Protein AF-A0A9D4BHM3-F1 (afdb_monomer_lite)

InterPro domains:
  IPR035899 Dbl homology (DH) domain superfamily [G3DSA:1.20.900.10] (1-81)

pLDDT: mean 81.88, std 9.08, range [49.03, 93.81]

Radius of gyration: 18.52 Å; chains: 1; bounding box: 44×17×47 Å

Secondary structure (DSSP, 8-state):
--HHHHHHHHHHHHHHTTSHHHHHHHHHHHTTT--S-HHHHHHHHHHHHHHHHHHHHHHHHHSPTT-HHHHHHHHHHHHH--

Sequence (82 aa):
MYAYGLERAVATLSQLETRAVFRHFLSRERRHGRSMSLVDFISRPIKHLAALCEIVAAIEETTIPGSRDQRAFSKIVQGALR

Organism: Dreissena polymorpha (NCBI:txid45954)

Structure (mmCIF, N/CA/C/O backbone):
data_AF-A0A9D4BHM3-F1
#
_entry.id   AF-A0A9D4BHM3-F1
#
loop_
_atom_site.group_PDB
_atom_site.id
_atom_site.type_symbol
_atom_site.label_atom_id
_atom_site.label_alt_id
_atom_site.label_comp_id
_atom_site.label_asym_id
_atom_site.label_entity_id
_atom_site.label_seq_id
_atom_site.pdbx_PDB_ins_code
_atom_site.Cartn_x
_atom_site.Cartn_y
_atom_site.Cartn_z
_atom_site.occupancy
_atom_site.B_iso_or_equiv
_atom_site.auth_seq_id
_atom_site.auth_comp_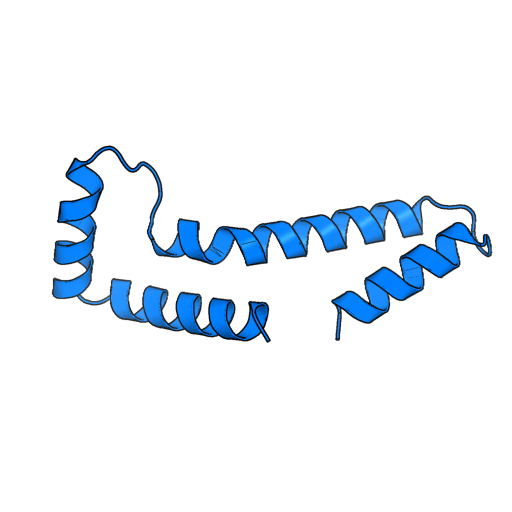id
_atom_site.auth_asym_id
_atom_site.auth_atom_id
_atom_site.pdbx_PDB_model_num
ATOM 1 N N . MET A 1 1 ? 9.196 6.888 6.510 1.00 59.91 1 MET A N 1
ATOM 2 C CA . MET A 1 1 ? 8.711 7.316 7.847 1.00 59.91 1 MET A CA 1
ATOM 3 C C . MET A 1 1 ? 7.186 7.556 7.926 1.00 59.91 1 MET A C 1
ATOM 5 O O . MET A 1 1 ? 6.664 7.504 9.026 1.00 59.91 1 MET A O 1
ATOM 9 N N . TYR A 1 2 ? 6.435 7.722 6.820 1.00 68.44 2 TYR A N 1
ATOM 10 C CA . TYR A 1 2 ? 4.954 7.813 6.842 1.00 68.44 2 TYR A CA 1
ATOM 11 C C . TYR A 1 2 ? 4.241 6.443 6.718 1.00 68.44 2 TYR A C 1
ATOM 13 O O . TYR A 1 2 ? 3.321 6.163 7.479 1.00 68.44 2 TYR A O 1
ATOM 21 N N . ALA A 1 3 ? 4.722 5.548 5.841 1.00 68.94 3 ALA A N 1
ATOM 22 C CA . ALA A 1 3 ? 4.147 4.208 5.632 1.00 68.94 3 ALA A CA 1
ATOM 23 C C . ALA A 1 3 ? 4.183 3.321 6.893 1.00 68.94 3 ALA A C 1
ATOM 25 O O . ALA A 1 3 ? 3.144 2.836 7.322 1.00 68.94 3 ALA A O 1
ATOM 26 N N . TYR A 1 4 ? 5.335 3.223 7.565 1.00 78.19 4 TYR A N 1
ATOM 27 C CA . TYR A 1 4 ? 5.471 2.483 8.831 1.00 78.19 4 TYR A CA 1
ATOM 28 C C . TYR A 1 4 ? 4.514 2.979 9.935 1.00 78.19 4 TYR A C 1
ATOM 30 O O . TYR A 1 4 ? 3.943 2.196 10.693 1.00 78.19 4 TYR A O 1
ATOM 38 N N . GLY A 1 5 ? 4.303 4.298 10.022 1.00 80.12 5 GLY A N 1
ATOM 39 C CA . GLY A 1 5 ? 3.340 4.881 10.958 1.00 80.12 5 GLY A CA 1
ATOM 40 C C . GLY A 1 5 ? 1.900 4.482 10.629 1.00 80.12 5 GLY A C 1
ATOM 41 O O . GLY A 1 5 ? 1.139 4.129 11.530 1.00 80.12 5 GLY A O 1
ATOM 42 N N . LEU A 1 6 ? 1.546 4.478 9.340 1.00 81.06 6 LEU A N 1
ATOM 43 C CA . LEU A 1 6 ? 0.241 4.024 8.865 1.00 81.06 6 LEU A CA 1
ATOM 44 C C . LEU A 1 6 ? 0.032 2.523 9.095 1.00 81.06 6 LEU A C 1
ATOM 46 O O . LEU A 1 6 ? -1.049 2.137 9.524 1.00 81.06 6 LEU A O 1
ATOM 50 N N . GLU A 1 7 ? 1.044 1.681 8.890 1.00 83.00 7 GLU A N 1
ATOM 51 C CA . GLU A 1 7 ? 0.960 0.237 9.154 1.00 83.00 7 GLU A CA 1
ATOM 52 C C . GLU A 1 7 ? 0.677 -0.042 10.632 1.00 83.00 7 GLU A C 1
ATOM 54 O O . GLU A 1 7 ? -0.237 -0.800 10.966 1.00 83.00 7 GLU A O 1
ATOM 59 N N . ARG A 1 8 ? 1.394 0.638 11.538 1.00 86.25 8 ARG A N 1
ATOM 60 C CA . ARG A 1 8 ? 1.123 0.543 12.979 1.00 86.25 8 ARG A CA 1
ATOM 61 C C . ARG A 1 8 ? -0.262 1.068 13.343 1.00 86.25 8 ARG A C 1
ATOM 63 O O . ARG A 1 8 ? -0.921 0.474 14.199 1.00 86.25 8 ARG A O 1
ATOM 70 N N . ALA A 1 9 ? -0.709 2.154 12.713 1.00 84.31 9 ALA A N 1
ATOM 71 C CA . ALA A 1 9 ? -2.048 2.695 12.924 1.00 84.31 9 ALA A CA 1
ATOM 72 C C . ALA A 1 9 ? -3.130 1.705 12.470 1.00 84.31 9 ALA A C 1
ATOM 74 O O . ALA A 1 9 ? -4.052 1.437 13.236 1.00 84.31 9 ALA A O 1
ATOM 75 N N . VAL A 1 10 ? -2.984 1.100 11.287 1.00 85.75 10 VAL A N 1
ATOM 76 C CA . VAL A 1 10 ? -3.885 0.054 10.777 1.00 85.75 10 VAL A CA 1
ATOM 77 C C . VAL A 1 10 ? -3.915 -1.137 11.732 1.00 85.75 10 VAL A C 1
ATOM 79 O O . VAL A 1 10 ? -4.994 -1.536 12.155 1.00 85.75 10 VAL A O 1
ATOM 82 N N . ALA A 1 11 ? -2.757 -1.656 12.152 1.00 86.50 11 ALA A N 1
ATOM 83 C CA . ALA A 1 11 ? -2.689 -2.783 13.085 1.00 86.50 11 ALA A CA 1
ATOM 84 C C . ALA A 1 11 ? -3.379 -2.476 14.426 1.00 86.50 11 ALA A C 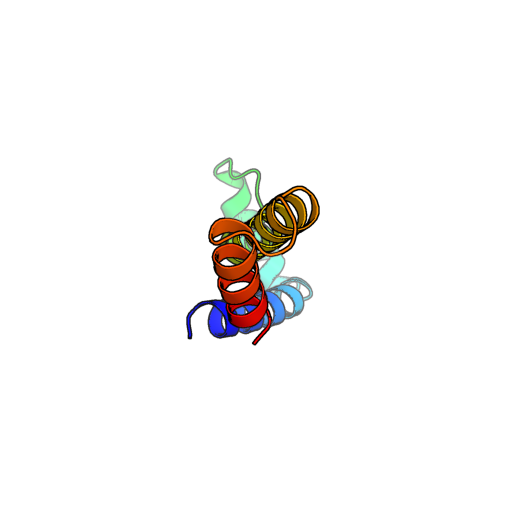1
ATOM 86 O O . ALA A 1 11 ? -4.146 -3.290 14.943 1.00 86.50 11 ALA A O 1
ATOM 87 N N . THR A 1 12 ? -3.149 -1.277 14.967 1.00 87.75 12 THR A N 1
ATOM 88 C CA . THR A 1 12 ? -3.755 -0.828 16.228 1.00 87.75 12 THR A CA 1
ATOM 89 C C . THR A 1 12 ? -5.268 -0.680 16.087 1.00 87.75 12 THR A C 1
ATOM 91 O O . THR A 1 12 ? -6.020 -1.133 16.948 1.00 87.75 12 THR A O 1
ATOM 94 N N . LEU A 1 13 ? -5.736 -0.080 14.992 1.00 85.50 13 LEU A N 1
ATOM 95 C CA . LEU A 1 13 ? -7.161 0.111 14.738 1.00 85.50 13 LEU A CA 1
ATOM 96 C C . LEU A 1 13 ? -7.886 -1.218 14.538 1.00 85.50 13 LEU A C 1
ATOM 98 O O . LEU A 1 13 ? -8.935 -1.406 15.144 1.00 85.50 13 LEU A O 1
ATOM 102 N N . SER A 1 14 ? -7.299 -2.167 13.805 1.00 83.81 14 SER A N 1
ATOM 103 C CA . SER A 1 14 ? -7.853 -3.519 13.652 1.00 83.81 14 SER A CA 1
ATOM 104 C C . SER A 1 14 ? -8.014 -4.234 14.999 1.00 83.81 14 SER A C 1
ATOM 106 O O . SER A 1 14 ? -9.022 -4.896 15.236 1.00 83.81 14 SER A O 1
ATOM 108 N N . GLN A 1 15 ? -7.062 -4.065 15.926 1.00 85.56 15 GLN A N 1
ATOM 109 C CA . GLN A 1 15 ? -7.188 -4.606 17.284 1.00 85.56 15 GLN A CA 1
ATOM 110 C C . GLN A 1 15 ? -8.288 -3.896 18.082 1.00 85.56 15 GLN A C 1
ATOM 112 O O . GLN A 1 15 ? -9.080 -4.549 18.765 1.00 85.56 15 GLN A O 1
ATOM 117 N N . LEU A 1 16 ? -8.373 -2.566 17.994 1.00 85.25 16 LEU A N 1
ATOM 118 C CA . LEU A 1 16 ? -9.385 -1.781 18.703 1.00 85.25 16 LEU A CA 1
ATOM 119 C C . LEU A 1 16 ? -10.802 -2.037 18.177 1.00 85.25 16 LEU A C 1
ATOM 121 O O . LEU A 1 16 ? -11.739 -2.038 18.973 1.00 85.25 16 LEU A O 1
ATOM 125 N N . GLU A 1 17 ? -10.969 -2.332 16.886 1.00 80.06 17 GLU A N 1
ATOM 126 C CA . GLU A 1 17 ? -12.255 -2.707 16.286 1.00 80.06 17 GLU A CA 1
ATOM 127 C C . GLU A 1 17 ? -12.845 -4.000 16.869 1.00 80.06 17 GLU A C 1
ATOM 129 O O . GLU A 1 17 ? -14.057 -4.199 16.808 1.00 80.06 17 GLU A O 1
ATOM 134 N N . THR A 1 18 ? -12.051 -4.847 17.528 1.00 80.75 18 THR A N 1
ATOM 135 C CA . THR A 1 18 ? -12.592 -6.005 18.263 1.00 80.75 18 THR A CA 1
ATOM 136 C C . THR A 1 18 ? -13.338 -5.599 19.544 1.00 80.75 18 THR A C 1
ATOM 138 O O . THR A 1 18 ? -14.199 -6.335 20.035 1.00 80.75 18 THR A O 1
ATOM 141 N N . ARG A 1 19 ? -13.075 -4.400 20.087 1.00 86.06 19 ARG A N 1
ATOM 142 C CA . ARG A 1 19 ? -13.639 -3.927 21.360 1.00 86.06 19 ARG A CA 1
ATOM 143 C C . ARG A 1 19 ? -15.016 -3.294 21.138 1.00 86.06 19 ARG A C 1
ATOM 145 O O . ARG A 1 19 ? -15.176 -2.356 20.359 1.00 86.06 19 ARG A O 1
ATOM 152 N N . ALA A 1 20 ? -16.024 -3.759 21.881 1.00 82.38 20 ALA A N 1
ATOM 153 C CA . ALA A 1 20 ? -17.414 -3.299 21.749 1.00 82.38 20 ALA A CA 1
ATOM 154 C C . ALA A 1 20 ? -17.581 -1.775 21.910 1.00 82.38 20 ALA A C 1
ATOM 156 O O . ALA A 1 20 ? -18.295 -1.152 21.127 1.00 82.38 20 ALA A O 1
ATOM 157 N N . VAL A 1 21 ? -16.869 -1.169 22.867 1.00 84.69 21 VAL A N 1
ATOM 158 C CA . VAL A 1 21 ? -16.898 0.284 23.121 1.00 84.69 21 VAL A CA 1
ATOM 159 C C . VAL A 1 21 ? -16.411 1.077 21.906 1.00 84.69 21 VAL A C 1
ATOM 161 O O . VAL A 1 21 ? -17.031 2.063 21.513 1.00 84.69 21 VAL A O 1
ATOM 164 N N . PHE A 1 22 ? -15.333 0.619 21.268 1.00 83.00 22 PHE A N 1
ATOM 165 C CA . PHE A 1 22 ? -14.753 1.292 20.110 1.00 83.00 22 PHE A CA 1
ATOM 166 C C . PHE A 1 22 ? -15.636 1.141 18.865 1.00 83.00 22 PHE A C 1
ATOM 168 O O . PHE A 1 22 ? -15.885 2.117 18.161 1.00 83.00 22 PHE A O 1
ATOM 175 N N . ARG A 1 23 ? -16.223 -0.045 18.642 1.00 78.06 23 ARG A N 1
ATOM 176 C CA . ARG A 1 23 ? -17.233 -0.233 17.583 1.00 78.06 23 ARG A CA 1
ATOM 177 C C . ARG A 1 23 ? -18.448 0.660 17.780 1.00 78.06 23 ARG A C 1
ATOM 179 O O . ARG A 1 23 ? -18.937 1.240 16.815 1.00 78.06 23 ARG A O 1
ATOM 186 N N . HIS A 1 24 ? -18.926 0.790 19.017 1.00 82.94 24 HIS A N 1
ATOM 187 C CA . HIS A 1 24 ? -20.043 1.676 19.321 1.00 82.94 24 HIS A CA 1
ATOM 188 C C . HIS A 1 24 ? -19.693 3.134 18.995 1.00 82.94 24 HIS A C 1
ATOM 190 O O . HIS A 1 24 ? -20.468 3.798 18.309 1.00 82.94 24 HIS A O 1
ATOM 196 N N . PHE A 1 25 ? -18.500 3.598 19.383 1.00 82.19 25 PHE A N 1
ATOM 197 C CA . PHE A 1 25 ? -17.986 4.919 19.014 1.00 82.19 25 PHE A CA 1
ATOM 198 C C . PHE A 1 25 ? -17.971 5.133 17.488 1.00 82.19 25 PHE A C 1
ATOM 200 O O . PHE A 1 25 ? -18.585 6.081 17.001 1.00 82.19 25 PHE A O 1
ATOM 207 N N . LEU A 1 26 ? -17.389 4.208 16.716 1.00 78.06 26 LEU A N 1
ATOM 208 C CA . LEU A 1 26 ? -17.348 4.295 15.248 1.00 78.06 26 LEU A CA 1
ATOM 209 C C . LEU A 1 26 ? -18.738 4.204 14.590 1.00 78.06 26 LEU A C 1
ATOM 211 O O . LEU A 1 26 ? -18.979 4.799 13.541 1.00 78.06 26 LEU A O 1
ATOM 215 N N . SER A 1 27 ? -19.682 3.483 15.198 1.00 75.75 27 SER A N 1
ATOM 216 C CA . SER A 1 27 ? -21.052 3.375 14.681 1.00 75.75 27 SER A CA 1
ATOM 217 C C . SER A 1 27 ? -21.832 4.691 14.768 1.00 75.75 27 SER A C 1
ATOM 219 O O . SER A 1 27 ? -22.736 4.915 13.961 1.00 75.75 27 SER A O 1
ATOM 221 N N . ARG A 1 28 ? -21.464 5.586 15.699 1.00 74.50 28 ARG A N 1
ATOM 222 C CA . ARG A 1 28 ? -22.041 6.936 15.785 1.00 74.50 28 ARG A CA 1
ATOM 223 C C . ARG A 1 28 ? -21.619 7.787 14.587 1.00 74.50 28 ARG A C 1
ATOM 225 O O . ARG A 1 28 ? -22.459 8.484 14.032 1.00 74.50 28 ARG A O 1
ATOM 232 N N . GLU A 1 29 ? -20.381 7.628 14.120 1.00 67.94 29 GLU A N 1
ATOM 233 C CA . GLU A 1 29 ? -19.852 8.323 12.936 1.00 67.94 29 GLU A CA 1
ATOM 234 C C . GLU A 1 29 ? -20.502 7.855 11.621 1.00 67.94 29 GLU A C 1
ATOM 236 O O . GLU A 1 29 ? -20.712 8.659 10.712 1.00 67.94 29 GLU A O 1
ATOM 241 N N . ARG A 1 30 ? -20.887 6.572 11.502 1.00 63.75 30 ARG A N 1
ATOM 242 C CA . ARG A 1 30 ? -21.568 6.047 10.296 1.00 63.75 30 ARG A CA 1
ATOM 243 C C . ARG A 1 30 ? -22.929 6.699 10.030 1.00 63.75 30 ARG A C 1
ATOM 245 O O . ARG A 1 30 ? -23.367 6.734 8.883 1.00 63.75 30 ARG A O 1
ATOM 252 N N . ARG A 1 31 ? -23.577 7.269 11.054 1.00 62.44 31 ARG A N 1
ATOM 253 C CA . ARG A 1 31 ? -24.851 7.999 10.909 1.00 62.44 31 ARG A CA 1
ATOM 254 C C . ARG A 1 31 ? -24.714 9.302 10.111 1.00 62.44 31 ARG A C 1
ATOM 256 O O . ARG A 1 31 ? -25.725 9.847 9.689 1.00 62.44 31 ARG A O 1
ATOM 263 N N . HIS A 1 32 ? -23.488 9.761 9.850 1.00 65.19 32 HIS A N 1
ATOM 264 C CA . HIS A 1 32 ? -23.193 10.937 9.026 1.00 65.19 32 HIS A CA 1
ATOM 265 C C . HIS A 1 32 ? -22.920 10.607 7.545 1.00 65.19 32 HIS A C 1
ATOM 267 O O . HIS A 1 32 ? -22.324 11.413 6.836 1.00 65.19 32 HIS A O 1
ATOM 273 N N . GLY A 1 33 ? -23.329 9.428 7.057 1.00 66.56 33 GLY A N 1
ATOM 274 C CA . GLY A 1 33 ? -23.270 9.092 5.626 1.00 66.56 33 GLY A CA 1
ATOM 275 C C . GLY A 1 33 ? -21.897 8.645 5.115 1.00 66.56 33 GLY A C 1
ATOM 276 O O . GLY A 1 33 ? -21.692 8.538 3.908 1.00 66.56 33 GLY A O 1
ATOM 277 N N . ARG A 1 34 ? -20.941 8.349 6.006 1.00 67.38 34 ARG A N 1
ATOM 278 C CA . ARG A 1 34 ? -19.658 7.755 5.605 1.00 67.38 34 ARG A CA 1
ATOM 279 C C . ARG A 1 34 ? -19.853 6.277 5.255 1.00 67.38 34 ARG A C 1
ATOM 281 O O . ARG A 1 34 ? -20.143 5.465 6.129 1.00 67.38 34 ARG A O 1
ATOM 288 N N . SER A 1 35 ? -19.649 5.931 3.984 1.00 74.12 35 SER A N 1
ATOM 289 C CA . SER A 1 35 ? -19.725 4.552 3.472 1.00 74.12 35 SER A CA 1
ATOM 290 C C . SER A 1 35 ? -18.500 3.693 3.812 1.00 74.12 35 SER A C 1
ATOM 292 O O . SER A 1 35 ? -18.544 2.475 3.671 1.00 74.12 35 SER A O 1
ATOM 294 N N . MET A 1 36 ? -17.409 4.313 4.269 1.00 77.25 36 MET A N 1
ATOM 295 C CA . MET A 1 36 ? -16.100 3.677 4.435 1.00 77.25 36 MET A CA 1
ATOM 296 C C . MET A 1 36 ? -15.741 3.496 5.913 1.00 77.25 36 MET A C 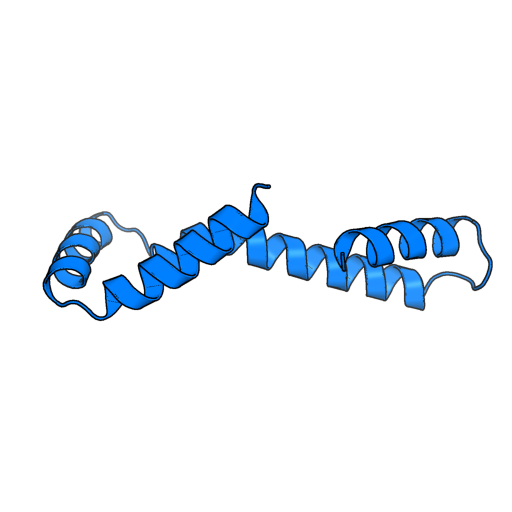1
ATOM 298 O O . MET A 1 36 ? -16.023 4.372 6.735 1.00 77.25 36 MET A O 1
ATOM 302 N N . SER A 1 37 ? -15.113 2.368 6.262 1.00 78.81 37 SER A N 1
ATOM 303 C CA . SER A 1 37 ? -14.584 2.150 7.614 1.00 78.81 37 SER A CA 1
ATOM 304 C C . SER A 1 37 ? -13.359 3.038 7.888 1.00 78.81 37 SER A C 1
ATOM 306 O O . SER A 1 37 ? -12.687 3.498 6.963 1.00 78.81 37 SER A O 1
ATOM 308 N N . LEU A 1 38 ? -13.062 3.292 9.168 1.00 80.81 38 LEU A N 1
ATOM 309 C CA . LEU A 1 38 ? -11.889 4.081 9.560 1.00 80.81 38 LEU A CA 1
ATOM 310 C C . LEU A 1 38 ? -10.583 3.366 9.180 1.00 80.81 38 LEU A C 1
ATOM 312 O O . LEU A 1 38 ? -9.651 4.008 8.693 1.00 80.81 38 LEU A O 1
ATOM 316 N N . VAL A 1 39 ? -10.540 2.041 9.355 1.00 82.25 39 VAL A N 1
ATOM 317 C CA . VAL A 1 39 ? -9.418 1.199 8.920 1.00 82.25 39 VAL A CA 1
ATOM 318 C C . VAL A 1 39 ? -9.231 1.296 7.409 1.00 82.25 39 VAL A C 1
ATOM 320 O O . VAL A 1 39 ? -8.115 1.538 6.947 1.00 82.25 39 VAL A O 1
ATOM 323 N N . ASP A 1 40 ? -10.312 1.197 6.632 1.00 81.50 40 ASP A N 1
ATOM 324 C CA . ASP A 1 40 ? -10.232 1.327 5.177 1.00 81.50 40 ASP A CA 1
ATOM 325 C C . ASP A 1 40 ? -9.691 2.690 4.771 1.00 81.50 40 ASP A C 1
ATOM 327 O O . ASP A 1 40 ? -8.763 2.746 3.966 1.00 81.50 40 ASP A O 1
ATOM 331 N N . PHE A 1 41 ? -10.197 3.769 5.370 1.00 84.12 41 PHE A N 1
ATOM 332 C CA . PHE A 1 41 ? -9.743 5.127 5.088 1.00 84.12 41 PHE A CA 1
ATOM 333 C C . PHE A 1 41 ? -8.241 5.303 5.344 1.00 84.12 41 PHE A C 1
ATOM 335 O O . PHE A 1 41 ? -7.520 5.778 4.466 1.00 84.12 41 PHE A O 1
ATOM 342 N N . ILE A 1 42 ? -7.757 4.866 6.509 1.00 83.25 42 ILE A N 1
ATOM 343 C CA . ILE A 1 42 ? -6.346 4.997 6.903 1.00 83.25 42 ILE A CA 1
ATOM 344 C C . ILE A 1 42 ? -5.441 4.064 6.090 1.00 83.25 42 ILE A C 1
ATOM 346 O O . ILE A 1 42 ? -4.288 4.401 5.835 1.00 83.25 42 ILE A O 1
ATOM 350 N N . SER A 1 43 ? -5.958 2.927 5.616 1.00 83.94 43 SER A N 1
ATOM 351 C CA . SER A 1 43 ? -5.201 2.004 4.763 1.00 83.94 43 SER A CA 1
ATOM 352 C C . SER A 1 43 ? -5.053 2.469 3.305 1.00 83.94 43 SER A C 1
ATOM 354 O O . SER A 1 43 ? -4.188 1.950 2.598 1.00 83.94 43 SER A O 1
ATOM 356 N N . ARG A 1 44 ? -5.851 3.443 2.828 1.00 87.31 44 ARG A N 1
ATOM 357 C CA . ARG A 1 44 ? -5.838 3.878 1.412 1.00 87.31 44 ARG A CA 1
ATOM 358 C C . ARG A 1 44 ? -4.457 4.291 0.896 1.00 87.31 44 ARG A C 1
ATOM 360 O O . ARG A 1 44 ? -4.126 3.846 -0.199 1.00 87.31 44 ARG A O 1
ATOM 367 N N . PRO A 1 45 ? -3.644 5.091 1.613 1.00 84.38 45 PRO A N 1
ATOM 368 C CA . PRO A 1 45 ? -2.331 5.486 1.109 1.00 84.38 45 PRO A CA 1
ATOM 369 C C . PRO A 1 45 ? -1.389 4.292 0.924 1.00 84.38 45 PRO A C 1
ATOM 371 O O . PRO A 1 45 ? -0.677 4.242 -0.071 1.00 84.38 45 PRO A O 1
ATOM 374 N N . ILE A 1 46 ? -1.430 3.306 1.831 1.00 83.44 46 ILE A N 1
ATOM 375 C CA . ILE A 1 46 ? -0.625 2.078 1.717 1.00 83.44 46 ILE A CA 1
ATOM 376 C C . ILE A 1 46 ? -1.092 1.254 0.515 1.00 83.44 46 ILE A C 1
ATOM 378 O O . ILE A 1 46 ? -0.276 0.878 -0.321 1.00 83.44 46 ILE A O 1
ATOM 382 N N . LYS A 1 47 ? -2.408 1.022 0.388 1.00 85.06 47 LYS A N 1
ATOM 383 C CA . LYS A 1 47 ? -2.986 0.283 -0.748 1.00 85.06 47 LYS A CA 1
ATOM 384 C C . LYS A 1 47 ? -2.653 0.954 -2.084 1.00 85.06 47 LYS A C 1
ATOM 386 O O . LYS A 1 47 ? -2.328 0.278 -3.051 1.00 85.06 47 LYS A O 1
ATOM 391 N N . HIS A 1 48 ? -2.716 2.284 -2.135 1.00 87.75 48 HIS A N 1
ATOM 392 C CA . HIS A 1 48 ? -2.394 3.041 -3.340 1.00 87.75 48 HIS A CA 1
ATOM 393 C C . HIS A 1 48 ? -0.904 2.971 -3.686 1.00 87.75 48 HIS A C 1
ATOM 395 O O . HIS A 1 48 ? -0.565 2.780 -4.849 1.00 87.75 48 HIS A O 1
ATOM 401 N N . LEU A 1 49 ? -0.023 3.075 -2.687 1.00 83.44 49 LEU A N 1
ATOM 402 C CA . LEU A 1 49 ? 1.416 2.928 -2.887 1.00 83.44 49 LEU A CA 1
ATOM 403 C C . LEU A 1 49 ? 1.766 1.533 -3.423 1.00 83.44 49 LEU A C 1
ATOM 405 O O . LEU A 1 49 ? 2.516 1.435 -4.387 1.00 83.44 49 LEU A O 1
ATOM 409 N N . ALA A 1 50 ? 1.178 0.478 -2.851 1.00 82.94 50 ALA A N 1
ATOM 410 C CA . ALA A 1 50 ? 1.372 -0.893 -3.321 1.00 82.94 50 ALA A CA 1
ATOM 411 C C . ALA A 1 50 ? 0.949 -1.059 -4.791 1.00 82.94 50 ALA A C 1
ATOM 413 O O . ALA A 1 50 ? 1.728 -1.555 -5.600 1.00 82.94 50 ALA A O 1
ATOM 414 N N . ALA A 1 51 ? -0.229 -0.544 -5.161 1.00 88.12 51 ALA A N 1
ATOM 415 C CA . ALA A 1 51 ? -0.710 -0.582 -6.542 1.00 88.12 51 ALA A CA 1
ATOM 416 C C . ALA A 1 51 ? 0.212 0.176 -7.516 1.00 88.12 51 ALA A C 1
ATOM 418 O O . ALA A 1 51 ? 0.433 -0.269 -8.638 1.00 88.12 51 ALA A O 1
ATOM 419 N N . LEU A 1 52 ? 0.780 1.315 -7.101 1.00 84.81 52 LEU A N 1
ATOM 420 C CA . LEU A 1 52 ? 1.756 2.037 -7.922 1.00 84.81 52 LEU A CA 1
ATOM 421 C C . LEU A 1 52 ? 3.032 1.216 -8.140 1.00 84.81 52 LEU A C 1
ATOM 423 O O . LEU A 1 52 ? 3.548 1.203 -9.254 1.00 84.81 52 LEU A O 1
ATOM 427 N N . CYS A 1 53 ? 3.519 0.508 -7.119 1.00 84.75 53 CYS A N 1
ATOM 428 C CA . CYS A 1 53 ? 4.672 -0.383 -7.264 1.00 84.75 53 CYS A CA 1
ATOM 429 C C . CYS A 1 53 ? 4.396 -1.519 -8.259 1.00 84.75 53 CYS A C 1
ATOM 431 O O . CYS A 1 53 ? 5.241 -1.791 -9.108 1.00 84.75 53 CYS A O 1
ATOM 433 N N . GLU A 1 54 ? 3.212 -2.136 -8.195 1.00 88.25 54 GLU A N 1
ATOM 434 C CA . GLU A 1 54 ? 2.787 -3.179 -9.140 1.00 88.25 54 GLU A CA 1
ATOM 435 C C . GLU A 1 54 ? 2.734 -2.655 -10.582 1.00 88.25 54 GLU A C 1
ATOM 437 O O . GLU A 1 54 ? 3.249 -3.295 -11.498 1.00 88.25 54 GLU A O 1
ATOM 442 N N . ILE A 1 55 ? 2.176 -1.457 -10.786 1.00 90.12 55 ILE A N 1
ATOM 443 C CA . ILE A 1 55 ? 2.130 -0.811 -12.105 1.00 90.12 55 ILE A CA 1
ATOM 444 C C . ILE A 1 55 ? 3.545 -0.561 -12.634 1.00 90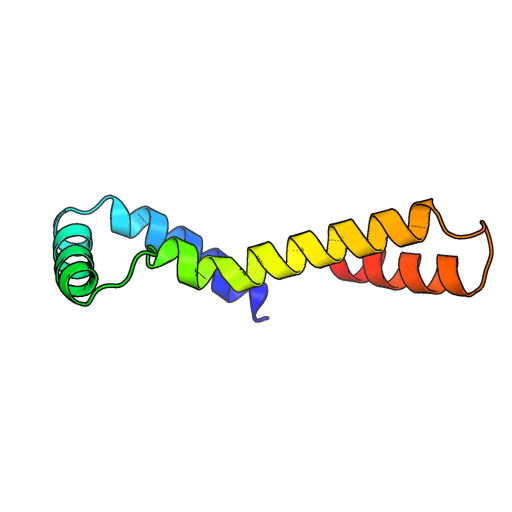.12 55 ILE A C 1
ATOM 446 O O . ILE A 1 55 ? 3.827 -0.856 -13.793 1.00 90.12 55 ILE A O 1
ATOM 450 N N . VAL A 1 56 ? 4.445 -0.027 -11.804 1.00 87.69 56 VAL A N 1
ATOM 451 C CA . VAL A 1 56 ? 5.826 0.257 -12.221 1.00 87.69 56 VAL A CA 1
ATOM 452 C C . VAL A 1 56 ? 6.578 -1.032 -12.568 1.00 87.69 56 VAL A C 1
ATOM 454 O O . VAL A 1 56 ? 7.303 -1.042 -13.560 1.00 87.69 56 VAL A O 1
ATOM 457 N N . ALA A 1 57 ? 6.370 -2.117 -11.818 1.00 88.19 57 ALA A N 1
ATOM 458 C CA . ALA A 1 57 ? 6.952 -3.422 -12.131 1.00 88.19 57 ALA A CA 1
ATOM 459 C C . ALA A 1 57 ? 6.437 -3.972 -13.474 1.00 88.19 57 ALA A C 1
ATOM 461 O O . ALA A 1 57 ? 7.229 -4.395 -14.312 1.00 88.19 57 ALA A O 1
ATOM 462 N N . ALA A 1 58 ? 5.132 -3.870 -13.743 1.00 92.25 58 ALA A N 1
ATOM 463 C CA . ALA A 1 58 ? 4.563 -4.291 -15.026 1.00 92.25 58 ALA A CA 1
ATOM 464 C C . ALA A 1 58 ? 5.098 -3.462 -16.214 1.00 92.25 58 ALA A C 1
ATOM 466 O O . ALA A 1 58 ? 5.329 -3.98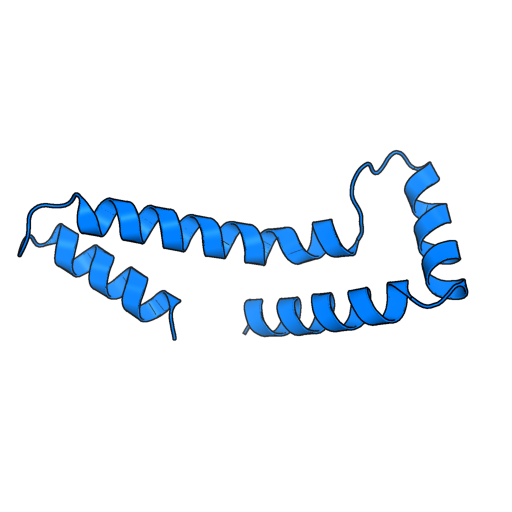9 -17.308 1.00 92.25 58 ALA A O 1
ATOM 467 N N . ILE A 1 59 ? 5.329 -2.159 -16.013 1.00 90.75 59 ILE A N 1
ATOM 468 C CA . ILE A 1 59 ? 5.974 -1.309 -17.023 1.00 90.75 59 ILE A CA 1
ATOM 469 C C . ILE A 1 59 ? 7.424 -1.757 -17.240 1.00 90.75 59 ILE A C 1
ATOM 471 O O . ILE A 1 59 ? 7.856 -1.870 -18.385 1.00 90.75 59 ILE A O 1
ATOM 475 N N . GLU A 1 60 ? 8.175 -2.052 -16.178 1.00 90.81 60 GLU A N 1
ATOM 476 C CA . GLU A 1 60 ? 9.550 -2.553 -16.285 1.00 90.81 60 GLU A CA 1
ATOM 477 C C . GLU A 1 60 ? 9.631 -3.844 -17.116 1.00 90.81 60 GLU A C 1
ATOM 479 O O . GLU A 1 60 ? 10.465 -3.933 -18.020 1.00 90.81 60 GLU A O 1
ATO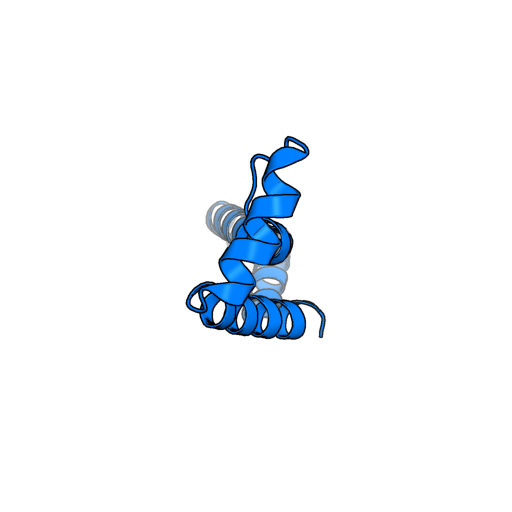M 484 N N . GLU A 1 61 ? 8.746 -4.810 -16.849 1.00 90.62 61 GLU A N 1
ATOM 485 C CA . GLU A 1 61 ? 8.690 -6.112 -17.531 1.00 90.62 61 GLU A CA 1
ATOM 486 C C . GLU A 1 61 ? 8.379 -5.996 -19.028 1.00 90.62 61 GLU A C 1
ATOM 488 O O . GLU A 1 61 ? 8.860 -6.793 -19.833 1.00 90.62 61 GLU A O 1
ATOM 493 N N . THR A 1 62 ? 7.590 -4.991 -19.409 1.00 92.50 62 THR A N 1
ATOM 494 C CA . THR A 1 62 ? 7.198 -4.742 -20.805 1.00 92.50 62 THR A CA 1
ATOM 495 C C . THR A 1 62 ? 8.128 -3.766 -21.532 1.00 92.50 62 THR A C 1
ATOM 497 O O . THR A 1 62 ? 8.015 -3.586 -22.747 1.00 92.50 62 THR A O 1
ATOM 500 N N . THR A 1 63 ? 9.078 -3.152 -20.821 1.00 92.19 63 THR A N 1
ATOM 501 C CA . THR A 1 63 ? 10.057 -2.223 -21.395 1.00 92.19 63 THR A CA 1
ATOM 502 C C . THR A 1 63 ? 11.216 -2.981 -22.045 1.00 92.19 63 THR A C 1
ATOM 504 O O . THR A 1 63 ? 11.660 -4.022 -21.565 1.00 92.19 63 THR A O 1
ATOM 507 N N . ILE A 1 64 ? 11.757 -2.428 -23.136 1.00 93.81 64 ILE A N 1
ATOM 508 C CA . ILE A 1 64 ? 12.878 -3.017 -23.882 1.00 93.81 64 ILE A CA 1
ATOM 509 C C . ILE A 1 64 ? 14.055 -3.334 -22.936 1.00 93.81 64 ILE A C 1
ATOM 511 O O . ILE A 1 64 ? 14.577 -2.409 -22.291 1.00 93.81 64 ILE A O 1
ATOM 515 N N . PRO A 1 65 ? 14.526 -4.597 -22.895 1.00 92.19 65 PRO A N 1
ATOM 516 C CA . PRO A 1 65 ? 15.642 -4.993 -22.052 1.00 92.19 65 PRO A CA 1
ATOM 517 C C . PRO A 1 65 ? 16.919 -4.187 -22.314 1.00 92.19 65 PRO A C 1
ATOM 519 O O . PRO A 1 65 ? 17.306 -3.951 -23.457 1.00 92.19 65 PRO A O 1
ATOM 522 N N . GLY A 1 66 ? 17.587 -3.750 -21.247 1.00 89.31 66 GLY A N 1
ATOM 523 C CA . GLY A 1 66 ? 18.834 -2.982 -21.303 1.00 89.31 66 GLY A CA 1
ATOM 524 C C . GLY A 1 66 ? 18.674 -1.506 -21.690 1.00 89.31 66 GLY A C 1
ATOM 525 O O . GLY A 1 66 ? 19.666 -0.764 -21.691 1.00 89.31 66 GLY A O 1
ATOM 526 N N . SER A 1 67 ? 17.450 -1.052 -21.980 1.00 93.19 67 SER A N 1
ATOM 527 C CA . SER A 1 67 ? 17.164 0.354 -22.264 1.00 93.19 67 SER A CA 1
ATOM 528 C C . SER A 1 67 ? 17.425 1.252 -21.046 1.00 93.19 67 SER A C 1
ATOM 530 O O . SER A 1 67 ? 17.512 0.813 -19.894 1.00 93.19 67 SER A O 1
ATOM 532 N N . ARG A 1 68 ? 17.585 2.559 -21.296 1.00 93.31 68 ARG A N 1
ATOM 533 C CA . ARG A 1 68 ? 17.690 3.561 -20.223 1.00 93.31 68 ARG A CA 1
ATOM 534 C C . ARG A 1 68 ? 16.446 3.550 -19.329 1.00 93.31 68 ARG A C 1
ATOM 536 O O . ARG A 1 68 ? 16.601 3.691 -18.118 1.00 93.31 68 ARG A O 1
ATOM 543 N N . ASP A 1 69 ? 15.278 3.339 -19.924 1.00 89.75 69 ASP A N 1
ATOM 544 C CA . ASP A 1 69 ? 13.990 3.388 -19.238 1.00 89.75 69 ASP A CA 1
ATOM 545 C C . ASP A 1 69 ? 13.789 2.161 -18.349 1.00 89.75 69 ASP A C 1
ATOM 547 O O . ASP A 1 69 ? 13.470 2.328 -17.175 1.00 89.75 69 ASP A O 1
ATOM 551 N N . GLN A 1 70 ? 14.126 0.952 -18.827 1.00 91.06 70 GLN A N 1
ATOM 552 C CA . GLN A 1 70 ? 14.083 -0.252 -17.986 1.00 91.06 70 GLN A CA 1
ATOM 553 C C . GLN A 1 70 ? 14.956 -0.073 -16.737 1.00 91.06 70 GLN A C 1
ATOM 555 O O . GLN A 1 70 ? 14.488 -0.271 -15.624 1.00 91.06 70 GLN A O 1
ATOM 560 N N . ARG A 1 71 ? 16.197 0.418 -16.891 1.00 91.44 71 ARG A N 1
ATOM 561 C CA . ARG A 1 71 ? 17.089 0.694 -15.747 1.00 91.44 71 ARG A CA 1
ATOM 562 C C . ARG A 1 71 ? 16.542 1.753 -14.786 1.00 91.44 71 ARG A C 1
ATOM 564 O O . ARG A 1 71 ? 16.884 1.721 -13.604 1.00 91.44 71 ARG A O 1
ATOM 571 N N . ALA A 1 72 ? 15.771 2.724 -15.277 1.00 88.06 72 ALA A N 1
ATOM 572 C CA . ALA A 1 72 ? 15.131 3.724 -14.429 1.00 88.06 72 ALA A CA 1
ATOM 573 C C . ALA A 1 72 ? 14.006 3.089 -13.600 1.00 88.06 72 ALA A C 1
ATOM 575 O O . ALA A 1 72 ? 13.976 3.286 -12.385 1.00 88.06 72 ALA A O 1
ATOM 576 N N . PHE A 1 73 ? 13.158 2.269 -14.224 1.00 87.94 73 PHE A N 1
ATOM 577 C CA . PHE A 1 73 ? 12.105 1.534 -13.526 1.00 87.94 73 PHE A CA 1
ATOM 578 C C . PHE A 1 73 ? 12.669 0.520 -12.524 1.00 87.94 73 PHE A C 1
ATOM 580 O O . PHE A 1 73 ? 12.256 0.564 -11.367 1.00 87.94 73 PHE A O 1
ATOM 587 N N . SER A 1 74 ? 13.710 -0.251 -12.872 1.00 87.31 74 SER A N 1
ATOM 588 C CA . SER A 1 74 ? 14.366 -1.178 -11.931 1.00 87.31 74 SER A CA 1
ATOM 589 C C . SER A 1 74 ? 14.847 -0.476 -10.659 1.00 87.31 74 SER A C 1
ATOM 591 O O . SER A 1 74 ? 14.727 -1.015 -9.561 1.00 87.31 74 SER A O 1
ATOM 593 N N . LYS A 1 75 ? 15.384 0.750 -10.772 1.00 87.50 75 LYS A N 1
ATOM 594 C CA . LYS A 1 75 ? 15.812 1.536 -9.601 1.00 87.50 75 LYS A CA 1
ATOM 595 C C . LYS A 1 75 ? 14.634 1.975 -8.734 1.00 87.50 75 LYS A C 1
ATOM 597 O O . LYS A 1 75 ? 14.769 1.996 -7.514 1.00 87.50 75 LYS A O 1
ATOM 602 N N . ILE A 1 76 ? 13.506 2.329 -9.351 1.00 83.56 76 ILE A N 1
ATOM 603 C CA . ILE A 1 76 ? 12.280 2.697 -8.635 1.00 83.56 76 ILE A CA 1
ATOM 604 C C . ILE A 1 76 ? 11.723 1.471 -7.899 1.00 83.56 76 ILE A C 1
ATOM 606 O O . ILE A 1 76 ? 11.473 1.562 -6.700 1.00 83.56 76 ILE A O 1
ATOM 610 N N . VAL A 1 77 ? 11.619 0.317 -8.567 1.00 82.94 77 VAL A N 1
ATOM 611 C CA . VAL A 1 77 ? 11.135 -0.943 -7.970 1.00 82.94 77 VAL A CA 1
ATOM 612 C C . VAL A 1 77 ? 12.041 -1.398 -6.823 1.00 82.94 77 VAL A C 1
ATOM 614 O O . VAL A 1 77 ? 11.564 -1.659 -5.720 1.00 82.94 77 VAL A O 1
ATOM 617 N N . GLN A 1 78 ? 13.363 -1.412 -7.024 1.00 82.38 78 GLN A N 1
ATOM 618 C CA . GLN A 1 78 ? 14.325 -1.772 -5.973 1.00 82.38 78 GLN A CA 1
ATOM 619 C C . GLN A 1 78 ? 14.305 -0.806 -4.781 1.00 82.38 78 GLN A C 1
ATOM 621 O O . GLN A 1 78 ? 14.560 -1.228 -3.653 1.00 82.38 78 GLN A O 1
ATOM 626 N N . GLY A 1 79 ? 14.036 0.482 -5.022 1.00 76.19 79 GLY A N 1
ATOM 627 C CA . GLY A 1 79 ? 13.909 1.495 -3.975 1.00 76.19 79 GLY A CA 1
ATOM 628 C C . GLY A 1 79 ? 12.590 1.425 -3.205 1.00 76.19 79 GLY A C 1
ATOM 629 O O . GLY A 1 79 ? 12.556 1.836 -2.052 1.00 76.19 79 GLY A O 1
ATOM 630 N N . ALA A 1 80 ? 11.524 0.902 -3.815 1.00 65.88 80 ALA A N 1
ATOM 631 C CA . ALA A 1 80 ? 10.211 0.762 -3.189 1.00 65.88 80 ALA A CA 1
ATOM 632 C C . ALA A 1 80 ? 10.053 -0.525 -2.353 1.00 65.88 80 ALA A C 1
ATOM 634 O O . ALA A 1 80 ? 9.188 -0.581 -1.484 1.00 65.88 80 ALA A O 1
ATOM 635 N N . LEU A 1 81 ? 10.879 -1.547 -2.611 1.00 55.53 81 LEU A N 1
ATOM 636 C CA . LEU A 1 81 ? 10.893 -2.833 -1.894 1.00 55.53 81 LEU A CA 1
ATOM 637 C C . LEU A 1 81 ? 11.847 -2.865 -0.677 1.00 55.53 81 LEU A C 1
ATOM 639 O O . LEU A 1 81 ? 12.012 -3.920 -0.063 1.00 55.53 81 LEU A O 1
ATOM 643 N N . ARG A 1 82 ? 12.498 -1.742 -0.345 1.00 49.03 82 ARG A N 1
ATOM 644 C CA . ARG A 1 82 ? 13.397 -1.565 0.812 1.00 49.03 82 ARG A CA 1
ATOM 645 C C . ARG A 1 82 ? 12.801 -0.592 1.822 1.00 49.03 82 ARG A C 1
ATOM 647 O O . ARG A 1 82 ? 13.050 -0.805 3.028 1.00 49.03 82 ARG A O 1
#

Foldseek 3Di:
DLLVVLVVVLVVVVVCCVDPVSVVVQVVVVVVVDPDGPSRVSCVVVVVLVVVLVVLVVVLVVDDPPDPSNVVSVVVNVVSVD